Protein AF-A0A3P6NGZ0-F1 (afdb_monomer)

InterPro domains:
  IPR023753 FAD/NAD(P)-binding domain [PF07992] (2-84)
  IPR036188 FAD/NAD(P)-binding domain superfamily [G3DSA:3.50.50.60] (15-95)
  IPR036188 FAD/NAD(P)-binding domain superfamily [SSF51905] (2-77)
  IPR046952 Glutathione reductase/thioredoxin reductase-like [PTHR42737] (2-85)

Nearest PDB structures (foldseek):
  4b1b-assembly1_B  TM=9.398E-01  e=1.355E-06  Plasmodium falciparum
  5dbo-assembly1_C  TM=5.918E-01  e=2.914E-01  Thermochaetoides thermophila
  4zeo-assembly1_H  TM=5.571E-01  e=2.225E-01  Thermochaetoides thermophi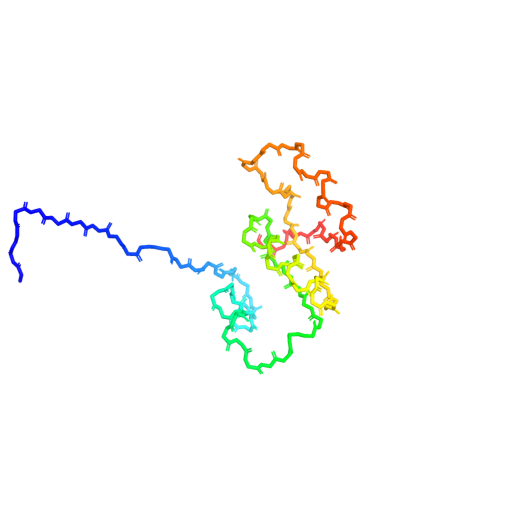la
  8tqz-assembly1_E  TM=5.721E-01  e=9.816E-01  Homo sapiens
  5g1o-assembly2_C  TM=4.643E-01  e=3.817E-01  Homo sapiens

Structure (mmCIF, N/CA/C/O backbone):
data_AF-A0A3P6NGZ0-F1
#
_entry.id   AF-A0A3P6NGZ0-F1
#
loop_
_atom_site.group_PDB
_atom_site.id
_atom_site.type_symbol
_atom_site.label_atom_id
_atom_site.label_alt_id
_atom_site.label_comp_id
_atom_site.label_asym_id
_atom_site.label_entity_id
_atom_site.label_seq_id
_atom_site.pdbx_PDB_ins_code
_atom_site.Cartn_x
_atom_site.Cartn_y
_atom_site.Cartn_z
_atom_site.occupancy
_atom_site.B_iso_or_equiv
_atom_site.auth_seq_id
_atom_site.auth_comp_id
_atom_site.auth_asym_id
_atom_site.auth_atom_id
_atom_site.pdbx_PDB_model_num
ATOM 1 N N . MET A 1 1 ? 4.736 -17.699 -32.916 1.00 69.00 1 MET A N 1
ATOM 2 C CA . MET A 1 1 ? 5.555 -16.462 -32.913 1.00 69.00 1 MET A CA 1
ATOM 3 C C . MET A 1 1 ? 7.033 -16.825 -33.017 1.00 69.00 1 MET A C 1
ATOM 5 O O . MET A 1 1 ? 7.457 -17.724 -32.305 1.00 69.00 1 MET A O 1
ATOM 9 N N . ARG A 1 2 ? 7.810 -16.157 -33.881 1.00 82.94 2 ARG A N 1
ATOM 10 C CA . ARG A 1 2 ? 9.282 -16.274 -33.959 1.00 82.94 2 ARG A CA 1
ATOM 11 C C . ARG A 1 2 ? 9.883 -14.869 -34.040 1.00 82.94 2 ARG A C 1
ATOM 13 O O . ARG A 1 2 ? 9.422 -14.071 -34.846 1.00 82.94 2 ARG A O 1
ATOM 20 N N . ALA A 1 3 ? 10.889 -14.582 -33.219 1.00 95.38 3 ALA A N 1
ATOM 21 C CA . ALA A 1 3 ? 11.629 -13.320 -33.227 1.00 95.38 3 ALA A CA 1
ATOM 22 C C . ALA A 1 3 ? 13.082 -13.557 -32.785 1.00 95.38 3 ALA A C 1
ATOM 24 O O . ALA A 1 3 ? 13.358 -14.516 -32.066 1.00 95.38 3 ALA A O 1
ATOM 25 N N . LYS A 1 4 ? 14.008 -12.678 -33.197 1.00 94.69 4 LYS A N 1
ATOM 26 C CA . LYS A 1 4 ? 15.421 -12.731 -32.766 1.00 94.69 4 LYS A CA 1
ATOM 27 C C . LYS A 1 4 ? 15.624 -12.290 -31.314 1.00 94.69 4 LYS A C 1
ATOM 29 O O . LYS A 1 4 ? 16.612 -12.677 -30.702 1.00 94.69 4 LYS A O 1
ATOM 34 N N . LYS A 1 5 ? 14.735 -11.446 -30.784 1.00 95.50 5 LYS A N 1
ATOM 35 C CA . LYS A 1 5 ? 14.785 -10.920 -29.416 1.00 95.50 5 LYS A CA 1
ATOM 36 C C . LYS A 1 5 ? 13.367 -10.792 -28.875 1.00 95.50 5 LYS A C 1
ATOM 38 O O . LYS A 1 5 ? 12.466 -10.397 -29.612 1.00 95.50 5 LYS A O 1
ATOM 43 N N . PHE A 1 6 ? 13.206 -11.093 -27.594 1.00 94.94 6 PHE A N 1
ATOM 44 C CA . PHE A 1 6 ? 11.974 -10.885 -26.843 1.00 94.94 6 PHE A CA 1
ATOM 45 C C . PHE A 1 6 ? 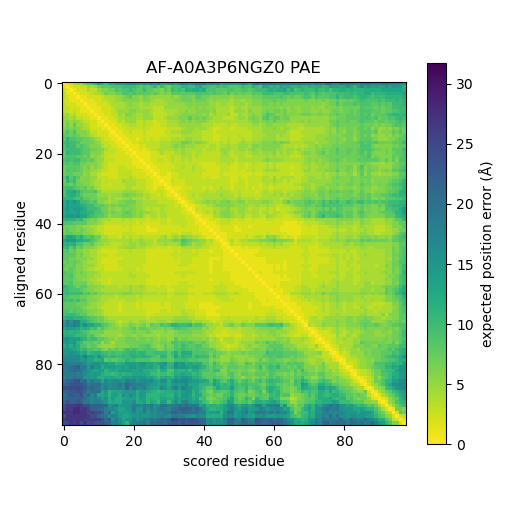12.276 -10.005 -25.630 1.00 94.94 6 PHE A C 1
ATOM 47 O O . PHE A 1 6 ? 13.355 -10.109 -25.048 1.00 94.94 6 PHE A O 1
ATOM 54 N N . VAL A 1 7 ? 11.325 -9.147 -25.264 1.00 96.12 7 VAL A N 1
ATOM 55 C CA . VAL A 1 7 ? 11.375 -8.312 -24.057 1.00 96.12 7 VAL A CA 1
ATOM 56 C C . VAL A 1 7 ? 10.200 -8.703 -23.173 1.00 96.12 7 VAL A C 1
ATOM 58 O O . VAL A 1 7 ? 9.073 -8.802 -23.654 1.00 96.12 7 VAL A O 1
ATOM 61 N N . ILE A 1 8 ? 10.466 -8.919 -21.885 1.00 93.69 8 ILE A N 1
ATOM 62 C CA . ILE A 1 8 ? 9.439 -9.217 -20.886 1.00 93.69 8 ILE A CA 1
ATOM 63 C C . ILE A 1 8 ? 9.237 -7.957 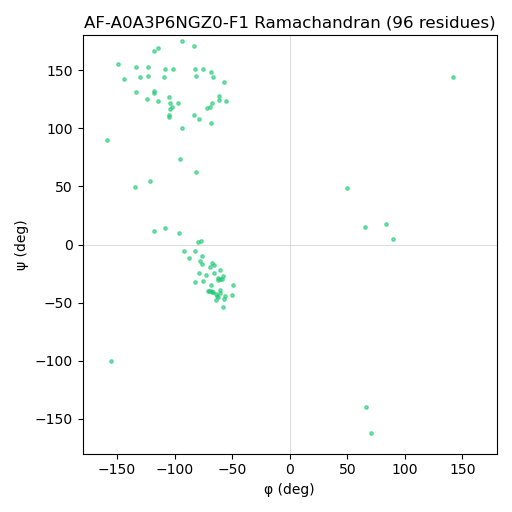-20.046 1.00 93.69 8 ILE A C 1
ATOM 65 O O . ILE A 1 8 ? 10.128 -7.550 -19.307 1.00 93.69 8 ILE A O 1
ATOM 69 N N . ALA A 1 9 ? 8.068 -7.336 -20.188 1.00 96.00 9 ALA A N 1
ATOM 70 C CA . ALA A 1 9 ? 7.700 -6.085 -19.524 1.00 96.00 9 ALA A CA 1
ATOM 71 C C . ALA A 1 9 ? 6.285 -6.177 -18.921 1.00 96.00 9 ALA A C 1
ATOM 73 O O . ALA A 1 9 ? 5.432 -5.329 -19.154 1.00 96.00 9 ALA A O 1
ATOM 74 N N . THR A 1 10 ? 6.010 -7.249 -18.174 1.00 95.69 10 THR A N 1
ATOM 75 C CA . THR A 1 10 ? 4.669 -7.565 -17.640 1.00 95.69 10 THR A CA 1
ATOM 76 C C . THR A 1 10 ? 4.253 -6.717 -16.434 1.00 95.69 10 THR A C 1
ATOM 78 O O . THR A 1 10 ? 3.095 -6.768 -16.023 1.00 95.69 10 THR A O 1
ATOM 81 N N . GLY A 1 11 ? 5.177 -5.943 -15.860 1.00 94.19 11 GLY A N 1
ATOM 82 C CA . GLY A 1 11 ? 4.932 -5.139 -14.663 1.00 94.19 11 GLY A CA 1
ATOM 83 C C . GLY A 1 11 ? 4.763 -5.977 -13.391 1.00 94.19 11 GLY A C 1
ATOM 84 O O . GLY A 1 11 ? 5.166 -7.140 -13.336 1.00 94.19 11 GLY A O 1
ATOM 85 N N . LEU A 1 12 ? 4.181 -5.357 -12.360 1.00 92.00 12 LEU A N 1
ATOM 86 C CA . LEU A 1 12 ? 3.937 -5.956 -11.044 1.00 92.00 12 LEU A CA 1
ATOM 87 C C . LEU A 1 12 ? 2.435 -6.022 -10.729 1.00 92.00 12 LEU A C 1
ATOM 89 O O . LEU A 1 12 ? 1.607 -5.399 -11.402 1.00 92.00 12 LEU A O 1
ATOM 93 N N . ARG A 1 13 ? 2.088 -6.794 -9.696 1.00 90.69 13 ARG A N 1
ATOM 94 C CA . ARG A 1 13 ? 0.729 -6.896 -9.152 1.00 90.69 13 ARG A CA 1
ATOM 95 C C . ARG A 1 13 ? 0.733 -6.793 -7.625 1.00 90.69 13 ARG A C 1
ATOM 97 O O . ARG A 1 13 ? 1.740 -7.166 -7.011 1.00 90.69 13 ARG A O 1
ATOM 104 N N . PRO A 1 14 ? -0.366 -6.312 -7.016 1.00 90.44 14 PRO A N 1
ATOM 105 C CA . PRO A 1 14 ? -0.505 -6.257 -5.568 1.00 90.44 14 PRO A CA 1
ATOM 106 C C . PRO A 1 14 ? -0.328 -7.634 -4.930 1.00 90.44 14 PRO A C 1
ATOM 108 O O . PRO A 1 14 ? -0.813 -8.645 -5.440 1.00 90.44 14 PRO A O 1
ATOM 111 N N . LYS A 1 15 ? 0.358 -7.668 -3.787 1.00 89.75 15 LYS A N 1
ATOM 112 C CA . LYS A 1 15 ? 0.523 -8.879 -2.986 1.00 89.75 15 LYS A CA 1
ATOM 113 C C . LYS A 1 15 ? -0.389 -8.806 -1.770 1.00 89.75 15 LYS A C 1
ATOM 115 O O . LYS A 1 15 ? -0.180 -7.967 -0.897 1.00 89.75 15 LYS A O 1
ATOM 120 N N . TYR A 1 16 ? -1.346 -9.722 -1.697 1.00 90.00 16 TYR A N 1
ATOM 121 C CA . TYR A 1 16 ? -2.214 -9.872 -0.534 1.00 90.00 16 TYR A CA 1
ATOM 122 C C . TYR A 1 16 ? -1.512 -10.679 0.576 1.00 90.00 16 TYR A C 1
ATOM 124 O O . TYR A 1 16 ? -0.725 -11.585 0.274 1.00 90.00 16 TYR A O 1
ATOM 132 N N . PRO A 1 17 ? -1.746 -10.354 1.860 1.00 88.31 17 PRO A N 1
ATOM 133 C CA . PRO A 1 17 ? -1.239 -11.141 2.980 1.00 88.31 17 PRO A CA 1
ATOM 134 C C . PRO A 1 17 ? -1.926 -12.512 3.051 1.00 88.31 17 PRO A C 1
ATOM 136 O O . PRO A 1 17 ? -3.104 -12.644 2.731 1.00 88.31 17 PRO A O 1
ATOM 139 N N . ALA A 1 18 ? -1.205 -13.532 3.519 1.00 90.38 18 ALA A N 1
ATOM 140 C CA . ALA A 1 18 ? -1.737 -14.884 3.704 1.00 90.38 18 ALA A CA 1
ATOM 141 C C . ALA A 1 18 ? -2.512 -15.009 5.030 1.00 90.38 18 ALA A C 1
ATOM 143 O O . ALA A 1 18 ? -2.125 -15.756 5.923 1.00 90.38 18 ALA A O 1
ATOM 144 N N . ILE A 1 19 ? -3.593 -14.242 5.166 1.00 88.56 19 ILE A N 1
ATOM 145 C CA . ILE A 1 19 ? -4.494 -14.272 6.324 1.00 88.56 19 ILE A CA 1
ATOM 146 C C . ILE A 1 19 ? -5.919 -14.575 5.881 1.00 88.56 19 ILE A C 1
ATOM 148 O O . ILE A 1 19 ? -6.322 -14.238 4.768 1.00 88.56 19 ILE A O 1
ATOM 152 N N . LYS A 1 20 ? -6.705 -15.170 6.779 1.00 92.75 20 LYS A N 1
ATOM 153 C CA . LYS A 1 20 ? -8.145 -15.324 6.565 1.00 92.75 20 LYS A CA 1
ATOM 154 C C . LYS A 1 20 ? -8.790 -13.940 6.446 1.00 92.75 20 LYS A C 1
ATOM 156 O O . LYS A 1 20 ? -8.604 -13.108 7.332 1.00 92.75 20 LYS A O 1
ATOM 161 N N . GLY A 1 21 ? -9.560 -13.713 5.385 1.00 89.62 21 GLY A N 1
ATOM 162 C CA . GLY A 1 21 ? -10.234 -12.443 5.138 1.00 89.62 21 GLY A CA 1
ATOM 163 C C . GLY A 1 21 ? -9.418 -11.429 4.333 1.00 89.62 21 GLY A C 1
ATOM 164 O O . GLY A 1 21 ? -9.893 -10.313 4.129 1.00 89.62 21 GLY A O 1
ATOM 165 N N . ALA A 1 22 ? -8.225 -11.792 3.845 1.00 89.56 22 ALA A N 1
ATOM 166 C CA . ALA A 1 22 ? -7.474 -10.962 2.900 1.00 89.56 22 ALA A CA 1
ATOM 167 C C . ALA A 1 22 ? -8.273 -10.667 1.616 1.00 89.56 22 ALA A C 1
ATOM 169 O O . ALA A 1 22 ? -8.090 -9.615 1.012 1.00 89.56 22 ALA A O 1
ATOM 170 N N . GLU A 1 23 ? -9.193 -11.559 1.244 1.00 90.19 23 GLU A N 1
ATOM 171 C CA . GLU A 1 23 ? -10.110 -11.430 0.111 1.00 90.19 23 GLU A CA 1
ATOM 172 C C . GLU A 1 23 ? -11.141 -10.296 0.250 1.00 90.19 23 GLU A C 1
ATOM 174 O O . GLU A 1 23 ? -11.720 -9.877 -0.749 1.00 90.19 23 GLU A O 1
ATOM 179 N N . TYR A 1 24 ? -11.372 -9.785 1.464 1.00 90.19 24 TYR A N 1
ATOM 180 C CA . TYR A 1 24 ? -12.244 -8.626 1.695 1.00 90.19 24 TYR A CA 1
ATOM 181 C C . TYR A 1 24 ? -11.497 -7.293 1.582 1.00 90.19 24 TYR A C 1
ATOM 183 O O . TYR A 1 24 ? -12.122 -6.232 1.576 1.00 90.19 24 TYR A O 1
ATOM 191 N N . GLY A 1 25 ? -10.164 -7.340 1.536 1.00 89.56 25 GLY A N 1
ATOM 192 C CA . GLY A 1 25 ? -9.331 -6.172 1.314 1.00 89.56 25 GLY A CA 1
ATOM 193 C C . GLY A 1 25 ? -9.360 -5.743 -0.149 1.00 89.56 25 GLY A C 1
ATOM 194 O O . GLY A 1 25 ? -9.505 -6.560 -1.053 1.00 89.56 25 GLY A O 1
ATOM 195 N N . ILE A 1 26 ? -9.174 -4.447 -0.369 1.00 91.38 26 ILE A N 1
ATOM 196 C CA . ILE A 1 26 ? -8.959 -3.871 -1.697 1.00 91.38 26 ILE A CA 1
ATOM 197 C C . ILE A 1 26 ? -7.502 -3.427 -1.822 1.00 91.38 26 ILE A C 1
ATOM 199 O O . ILE A 1 26 ? -6.864 -3.084 -0.823 1.00 91.38 26 ILE A O 1
ATOM 203 N N . SER A 1 27 ? -6.966 -3.434 -3.039 1.00 92.38 27 SER A N 1
ATOM 204 C CA . SER A 1 27 ? -5.615 -2.944 -3.312 1.00 92.38 27 SER A CA 1
ATOM 205 C C . SER A 1 27 ? -5.606 -1.476 -3.751 1.00 92.38 27 SER A C 1
ATOM 207 O O . SER A 1 27 ? -6.649 -0.854 -3.958 1.00 92.38 27 SER A O 1
ATOM 209 N N . SER A 1 28 ? -4.408 -0.913 -3.932 1.00 89.75 28 SER A N 1
ATOM 210 C CA . SER A 1 28 ? -4.234 0.411 -4.544 1.00 89.75 28 SER A CA 1
ATOM 211 C C . SER A 1 28 ? -4.811 0.491 -5.958 1.00 89.75 28 SER A C 1
ATOM 213 O O . SER A 1 28 ? -5.257 1.561 -6.365 1.00 89.75 28 SER A O 1
ATOM 215 N N . ASP A 1 29 ? -4.823 -0.628 -6.689 1.00 90.12 29 ASP A N 1
ATOM 216 C CA . ASP A 1 29 ? -5.362 -0.693 -8.052 1.00 90.12 29 ASP A CA 1
ATOM 217 C C . ASP A 1 29 ? -6.889 -0.517 -8.029 1.00 90.12 29 ASP A C 1
ATOM 219 O O . ASP A 1 29 ? -7.474 0.124 -8.902 1.00 90.12 29 ASP A O 1
ATOM 223 N N . ASP A 1 30 ? -7.533 -1.032 -6.982 1.00 90.44 30 ASP A N 1
ATOM 224 C CA . ASP A 1 30 ? -8.983 -0.999 -6.821 1.00 90.44 30 ASP A CA 1
ATOM 225 C C . ASP A 1 30 ? -9.468 0.335 -6.246 1.00 90.44 30 ASP A C 1
ATOM 227 O O . ASP A 1 30 ? -10.551 0.795 -6.608 1.00 90.44 30 ASP A O 1
ATOM 231 N N . LEU A 1 31 ? -8.664 0.979 -5.387 1.00 89.56 31 LEU A N 1
ATOM 232 C CA . LEU A 1 31 ? -9.033 2.176 -4.623 1.00 89.56 31 LEU A CA 1
ATOM 233 C C . LEU A 1 31 ? -9.652 3.282 -5.491 1.00 89.56 31 LEU A C 1
ATOM 235 O O . LEU A 1 31 ? -10.666 3.867 -5.116 1.00 89.56 31 LEU A O 1
ATOM 239 N N . PHE A 1 32 ? -9.068 3.545 -6.661 1.00 84.19 32 PHE A N 1
ATOM 240 C CA . PHE A 1 32 ? -9.525 4.600 -7.571 1.00 84.19 32 PHE A CA 1
ATOM 241 C C . PHE A 1 32 ? -10.754 4.212 -8.397 1.00 84.19 32 PHE A C 1
ATOM 243 O O . PHE A 1 32 ? -11.504 5.079 -8.840 1.00 84.19 32 PHE A O 1
ATOM 250 N N . SER A 1 33 ? -10.972 2.915 -8.611 1.00 88.69 33 SER A N 1
ATOM 251 C CA . SER A 1 33 ? -12.129 2.394 -9.350 1.00 88.69 33 SER A CA 1
ATOM 252 C C . SER A 1 33 ? -13.322 2.073 -8.441 1.00 88.69 33 SER A C 1
ATOM 254 O O . SER A 1 33 ? -14.412 1.729 -8.913 1.00 88.69 33 SER A O 1
ATOM 256 N N . TRP A 1 34 ? -13.131 2.191 -7.125 1.00 88.69 34 TRP A N 1
ATOM 257 C CA . TRP A 1 34 ? -14.114 1.816 -6.127 1.00 88.69 34 TRP A CA 1
ATOM 258 C C . TRP A 1 34 ? -15.316 2.765 -6.139 1.00 88.69 34 TRP A C 1
ATOM 260 O O . TRP A 1 34 ? -15.214 3.960 -5.876 1.00 88.69 34 TRP A O 1
ATOM 270 N N . LYS A 1 35 ? -16.500 2.218 -6.428 1.00 88.38 35 LYS A N 1
ATOM 271 C CA . LYS A 1 35 ? -17.731 3.012 -6.599 1.00 88.38 35 LYS A CA 1
ATOM 272 C C . LYS A 1 35 ? -18.348 3.500 -5.288 1.00 88.38 35 LYS A C 1
ATOM 274 O O . LYS A 1 35 ? -19.233 4.351 -5.308 1.00 88.38 35 LYS A O 1
ATOM 279 N N . LYS A 1 36 ? -17.963 2.910 -4.156 1.00 87.81 36 LYS A N 1
ATOM 280 C CA . LYS A 1 36 ? -18.545 3.219 -2.845 1.00 87.81 36 LYS A CA 1
ATOM 281 C C . LYS A 1 36 ? -17.613 4.130 -2.061 1.00 87.81 36 LYS A C 1
ATOM 283 O O . LYS A 1 36 ? -16.399 4.069 -2.199 1.00 87.81 36 LYS A O 1
ATOM 288 N N . LYS A 1 37 ? -18.185 4.949 -1.183 1.00 87.50 37 LYS A N 1
ATOM 289 C CA . LYS A 1 37 ? -17.408 5.768 -0.253 1.00 87.50 37 LYS A CA 1
ATOM 290 C C . LYS A 1 37 ? -16.577 4.841 0.667 1.00 87.50 37 LYS A C 1
ATOM 292 O O . LYS A 1 37 ? -17.188 3.992 1.316 1.00 87.50 37 LYS A O 1
ATOM 297 N N . PRO A 1 38 ? -15.238 4.986 0.747 1.00 85.12 38 PRO A N 1
ATOM 298 C CA . PRO A 1 38 ? -14.378 4.071 1.508 1.00 85.12 38 PRO A CA 1
ATOM 299 C C . PRO A 1 38 ? -14.622 4.119 3.026 1.00 85.12 38 PRO A C 1
ATOM 301 O O . PRO A 1 38 ? -14.426 3.124 3.714 1.00 85.12 38 PRO 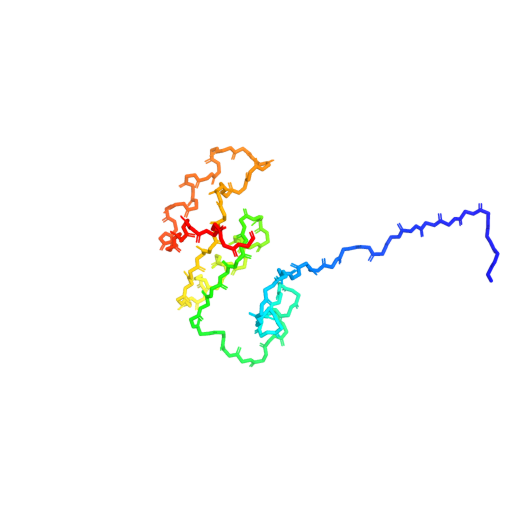A O 1
ATOM 304 N N . GLY A 1 39 ? -15.142 5.233 3.554 1.00 88.94 39 GLY A N 1
ATOM 305 C CA . GLY A 1 39 ? -15.511 5.336 4.968 1.00 88.94 39 GLY A CA 1
ATOM 306 C C . GLY A 1 39 ? -14.287 5.264 5.886 1.00 88.94 39 GLY A C 1
ATOM 307 O O . GLY A 1 39 ? -13.256 5.862 5.578 1.00 88.94 39 GLY A O 1
ATOM 308 N N . LYS A 1 40 ? -14.405 4.559 7.018 1.00 91.31 40 LYS A N 1
ATOM 309 C CA . LYS A 1 40 ? -13.267 4.305 7.913 1.00 91.31 40 LYS A CA 1
ATOM 310 C C . LYS A 1 40 ? -12.324 3.303 7.260 1.00 91.31 40 LYS A C 1
ATOM 312 O O . LYS A 1 40 ? -12.721 2.167 7.017 1.00 91.31 40 LYS A O 1
ATOM 317 N N . THR A 1 41 ? -11.094 3.722 6.984 1.00 90.94 41 THR A N 1
ATOM 318 C CA . THR A 1 41 ? -10.159 2.942 6.167 1.00 90.94 41 THR A CA 1
ATOM 319 C C . THR A 1 41 ? -8.922 2.550 6.961 1.00 90.94 41 THR A C 1
ATOM 321 O O . THR A 1 41 ? -8.270 3.393 7.573 1.00 90.94 41 THR A O 1
ATOM 324 N N . LEU A 1 42 ? -8.566 1.266 6.914 1.00 91.69 42 LEU A N 1
ATOM 325 C CA . LEU A 1 42 ? -7.285 0.764 7.397 1.00 91.69 42 LEU A CA 1
ATOM 326 C C . LEU A 1 42 ? -6.370 0.517 6.200 1.00 91.69 42 LEU A C 1
ATOM 328 O O . LEU A 1 42 ? -6.666 -0.329 5.359 1.00 91.69 42 LEU A O 1
ATOM 332 N N . VAL A 1 43 ? -5.247 1.224 6.138 1.00 91.31 43 VAL A N 1
ATOM 333 C CA . VAL A 1 43 ? -4.208 0.972 5.140 1.00 91.31 43 VAL A CA 1
ATOM 334 C C . VAL A 1 43 ? -3.134 0.091 5.763 1.00 91.31 43 VAL A C 1
ATOM 336 O O . VAL A 1 43 ? -2.532 0.445 6.776 1.00 91.31 43 VAL A O 1
ATOM 339 N N . VAL A 1 44 ? -2.895 -1.069 5.156 1.00 90.75 44 VAL A N 1
ATOM 340 C CA . VAL A 1 44 ? -1.890 -2.035 5.608 1.00 90.75 44 VAL A CA 1
ATOM 341 C C . VAL A 1 44 ? -0.686 -1.961 4.679 1.00 90.75 44 VAL A C 1
ATOM 343 O O . VAL A 1 44 ? -0.755 -2.371 3.522 1.00 90.75 44 VAL A O 1
ATOM 346 N N . GLY A 1 45 ? 0.430 -1.442 5.183 1.00 87.62 45 GLY A N 1
ATOM 347 C CA . GLY A 1 45 ? 1.648 -1.280 4.394 1.00 87.62 45 GLY A CA 1
ATOM 348 C C . GLY A 1 45 ? 2.387 0.009 4.719 1.00 87.62 45 GLY A C 1
ATOM 349 O O . GLY A 1 45 ? 1.789 1.040 4.997 1.00 87.62 45 GLY A O 1
ATOM 350 N N . SER A 1 46 ? 3.716 -0.062 4.681 1.00 84.69 46 SER A N 1
ATOM 351 C CA . SER A 1 46 ? 4.601 1.035 5.090 1.00 84.69 46 SER A CA 1
ATOM 352 C C . SER A 1 46 ? 5.480 1.563 3.946 1.00 84.69 46 SER A C 1
ATOM 354 O O . SER A 1 46 ? 6.443 2.298 4.174 1.00 84.69 46 SER A O 1
ATOM 356 N N . SER A 1 47 ? 5.169 1.151 2.715 1.00 87.44 47 SER A N 1
ATOM 357 C CA . SER A 1 47 ? 5.792 1.637 1.485 1.00 87.44 47 SER A CA 1
ATOM 358 C C . SER A 1 47 ? 5.150 2.944 1.018 1.00 87.44 47 SER A C 1
ATOM 360 O O . SER A 1 47 ? 4.111 3.362 1.532 1.00 87.44 47 SER A O 1
ATOM 362 N N . TYR A 1 48 ? 5.763 3.573 0.014 1.00 88.94 48 TYR A N 1
ATOM 363 C CA . TYR A 1 48 ? 5.286 4.833 -0.553 1.00 88.94 48 TYR A CA 1
ATOM 364 C C . TYR A 1 48 ? 3.829 4.744 -1.045 1.00 88.94 48 TYR A C 1
ATOM 366 O O . TYR A 1 48 ? 3.037 5.594 -0.668 1.00 88.94 48 TYR A O 1
ATOM 374 N N . ILE A 1 49 ? 3.435 3.668 -1.746 1.00 91.06 49 ILE A N 1
ATOM 375 C CA . ILE A 1 49 ? 2.050 3.481 -2.233 1.00 91.06 49 ILE A CA 1
ATOM 376 C C . ILE A 1 49 ? 1.043 3.523 -1.077 1.00 91.06 49 ILE A C 1
ATOM 378 O O . ILE A 1 49 ? 0.019 4.197 -1.164 1.00 91.06 49 ILE A O 1
ATOM 382 N N . GLY A 1 50 ? 1.332 2.807 0.016 1.00 90.19 50 GLY A N 1
ATOM 383 C CA . GLY A 1 50 ? 0.451 2.776 1.184 1.00 90.19 50 GLY A CA 1
ATOM 384 C C . GLY A 1 50 ? 0.312 4.158 1.818 1.00 90.19 50 GLY A C 1
ATOM 385 O O . GLY A 1 50 ? -0.797 4.607 2.089 1.00 90.19 50 GLY A O 1
ATOM 386 N N . LEU A 1 51 ? 1.428 4.865 1.990 1.00 8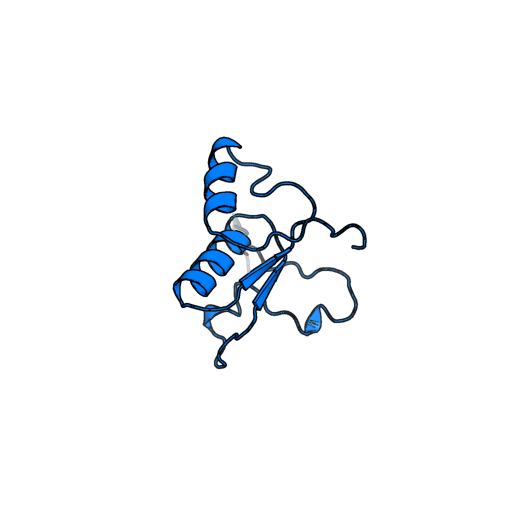9.00 51 LEU A N 1
ATOM 387 C CA . LEU A 1 51 ? 1.444 6.204 2.578 1.00 89.00 51 LEU A CA 1
ATOM 388 C C . LEU A 1 51 ? 0.740 7.245 1.700 1.00 89.00 51 LEU A C 1
ATOM 390 O O . LEU A 1 51 ? -0.022 8.053 2.222 1.00 89.00 51 LEU A O 1
ATOM 394 N N . GLU A 1 52 ? 0.935 7.198 0.384 1.00 90.06 52 GLU A N 1
ATOM 395 C CA . GLU A 1 52 ? 0.261 8.079 -0.574 1.00 90.06 52 GLU A CA 1
ATOM 396 C C . GLU A 1 52 ? -1.252 7.854 -0.577 1.00 90.06 52 GLU A C 1
ATOM 398 O O . GLU A 1 52 ? -2.011 8.813 -0.460 1.00 90.06 52 GLU A O 1
ATOM 403 N N . CYS A 1 53 ? -1.706 6.596 -0.634 1.00 91.62 53 CYS A N 1
ATOM 404 C CA . CYS A 1 53 ? -3.134 6.276 -0.573 1.00 91.62 53 CYS A CA 1
ATOM 405 C C . CYS A 1 53 ? -3.754 6.748 0.745 1.00 91.62 53 CYS A C 1
ATOM 407 O O . CYS A 1 53 ? -4.858 7.291 0.772 1.00 91.62 53 CYS A O 1
ATOM 409 N N . ALA A 1 54 ? -3.037 6.556 1.850 1.00 90.25 54 ALA A N 1
ATOM 410 C CA . ALA A 1 54 ? -3.528 6.926 3.162 1.00 90.25 54 ALA A CA 1
ATOM 411 C C . ALA A 1 54 ? -3.573 8.454 3.352 1.00 90.25 54 ALA A C 1
ATOM 413 O O . ALA A 1 54 ? -4.554 8.981 3.880 1.00 90.25 54 ALA A O 1
ATOM 414 N N . GLY A 1 55 ? -2.561 9.170 2.855 1.00 89.00 55 GLY A N 1
ATOM 415 C CA . GLY A 1 55 ? -2.534 10.631 2.808 1.00 89.00 55 GLY A CA 1
ATOM 416 C C . GLY A 1 55 ? -3.631 11.205 1.912 1.00 89.00 55 GLY A C 1
ATOM 417 O O . GLY A 1 55 ? -4.323 12.134 2.321 1.00 89.00 55 GLY A O 1
ATOM 418 N N . LEU A 1 56 ? -3.857 10.610 0.737 1.00 90.88 56 LEU A N 1
ATOM 419 C CA . LEU A 1 56 ? -4.942 10.978 -0.173 1.00 90.88 56 LEU A CA 1
ATOM 420 C C . LEU A 1 56 ? -6.305 10.857 0.515 1.00 90.88 56 LEU A C 1
ATOM 422 O O . LEU A 1 56 ? -7.070 11.817 0.552 1.00 90.88 56 LEU A O 1
ATOM 426 N N . LEU A 1 57 ? -6.601 9.693 1.096 1.00 90.94 57 LEU A N 1
ATOM 427 C CA . LEU A 1 57 ? -7.868 9.456 1.785 1.00 90.94 57 LEU A CA 1
ATOM 428 C C . LEU A 1 57 ? -8.060 10.416 2.964 1.00 90.94 57 LEU A C 1
ATOM 430 O O . LEU A 1 57 ? -9.149 10.952 3.160 1.00 90.94 57 LEU A O 1
ATOM 434 N N . ARG A 1 58 ? -6.997 10.705 3.715 1.00 88.81 58 ARG A N 1
ATOM 435 C CA . ARG A 1 58 ? -7.065 11.670 4.812 1.00 88.81 58 ARG A CA 1
ATOM 436 C C . ARG A 1 58 ? -7.281 13.103 4.323 1.00 88.81 58 ARG A C 1
ATOM 438 O O . ARG A 1 58 ? -8.083 13.822 4.911 1.00 88.81 58 ARG A O 1
ATOM 445 N N . GLY A 1 59 ? -6.634 13.501 3.227 1.00 88.94 59 GLY A N 1
ATOM 446 C CA . GLY A 1 59 ? -6.855 14.792 2.567 1.00 88.94 59 GLY A CA 1
ATOM 447 C C . GLY A 1 59 ? -8.281 14.957 2.032 1.00 88.94 59 GLY A C 1
ATOM 448 O O . GLY A 1 59 ? -8.814 16.061 2.023 1.00 88.94 59 GLY A O 1
ATOM 449 N N . LEU A 1 60 ? -8.936 13.850 1.674 1.00 90.50 60 LEU A N 1
ATOM 450 C CA . LEU A 1 60 ? -10.357 13.803 1.316 1.00 90.50 60 LEU A CA 1
ATOM 451 C C . LEU A 1 60 ? -11.303 13.800 2.538 1.00 90.50 60 LEU A C 1
ATOM 453 O O . LEU A 1 60 ? -12.521 13.723 2.368 1.00 90.50 60 LEU A O 1
ATOM 457 N N . GLY A 1 61 ? -10.773 13.882 3.763 1.00 89.69 61 GLY A N 1
ATOM 458 C CA . GLY A 1 61 ? -11.553 13.958 5.001 1.00 89.69 61 GLY A CA 1
ATOM 459 C C . GLY A 1 61 ? -12.017 12.608 5.553 1.00 89.69 61 GLY A C 1
ATOM 460 O O . GLY A 1 61 ? -12.946 12.567 6.362 1.00 89.69 61 GLY A O 1
ATOM 461 N N . PHE A 1 62 ? -11.417 11.496 5.120 1.00 90.38 62 PHE A N 1
ATOM 462 C CA . PHE A 1 62 ? -11.714 10.177 5.678 1.00 90.38 62 PHE A CA 1
ATOM 463 C C . PHE A 1 62 ? -10.950 9.904 6.975 1.00 90.38 62 PHE A C 1
ATOM 465 O O . PHE A 1 62 ? -9.835 10.382 7.184 1.00 90.38 62 PHE A O 1
ATOM 472 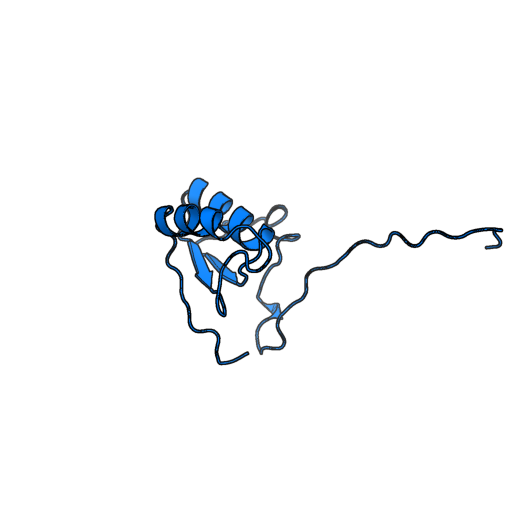N N . ASP A 1 63 ? -11.554 9.074 7.824 1.00 90.38 63 ASP A N 1
ATOM 473 C CA . ASP A 1 63 ? -10.903 8.506 9.002 1.00 90.38 63 ASP A CA 1
ATOM 474 C C . ASP A 1 63 ? -10.005 7.346 8.554 1.00 90.38 63 ASP A C 1
ATOM 476 O O . ASP A 1 63 ? -10.492 6.311 8.085 1.00 90.38 63 ASP A O 1
ATOM 480 N N . VAL A 1 64 ? -8.691 7.566 8.609 1.00 90.25 64 VAL A N 1
ATOM 481 C CA . VAL A 1 64 ? -7.681 6.657 8.060 1.00 90.25 64 VAL A CA 1
ATOM 482 C C . VAL A 1 64 ? -6.694 6.254 9.143 1.00 90.25 64 VAL A C 1
ATOM 484 O O . VAL A 1 64 ? -6.024 7.099 9.747 1.00 90.25 64 VAL A O 1
ATOM 487 N N . HIS A 1 65 ? -6.552 4.945 9.310 1.00 89.19 65 HIS A N 1
ATOM 488 C CA . HIS A 1 65 ? -5.567 4.319 10.177 1.00 89.19 65 HIS A CA 1
ATOM 489 C C . HIS A 1 65 ? -4.495 3.631 9.337 1.00 89.19 65 HIS A C 1
ATOM 491 O O . HIS A 1 65 ? -4.791 3.051 8.291 1.00 89.19 65 HIS A O 1
ATOM 497 N N . LEU A 1 66 ? -3.248 3.671 9.805 1.00 87.62 66 LEU A N 1
ATOM 498 C CA . LEU A 1 66 ? -2.125 3.032 9.128 1.00 87.62 66 LEU A CA 1
ATOM 499 C C . LEU A 1 66 ? -1.577 1.899 9.993 1.00 87.62 66 LEU A C 1
ATOM 501 O O . LEU A 1 66 ? -1.168 2.117 11.133 1.00 87.62 66 LEU A O 1
ATOM 505 N N . MET A 1 67 ? -1.541 0.692 9.435 1.00 87.00 67 MET A N 1
ATOM 506 C CA . MET A 1 67 ? -0.943 -0.477 10.070 1.00 87.00 67 MET A CA 1
ATOM 507 C C . MET A 1 67 ? 0.411 -0.773 9.437 1.00 87.00 67 MET A C 1
ATOM 509 O O . MET A 1 67 ? 0.518 -1.014 8.229 1.00 87.00 67 MET A O 1
ATOM 513 N N . ILE A 1 68 ? 1.452 -0.778 10.267 1.00 83.38 68 ILE A N 1
ATOM 514 C CA . ILE A 1 68 ? 2.820 -1.054 9.835 1.00 83.38 68 ILE A CA 1
ATOM 515 C C . ILE A 1 68 ? 3.456 -2.119 10.726 1.00 83.38 68 ILE A C 1
ATOM 517 O O . ILE A 1 68 ? 3.240 -2.159 11.934 1.00 83.38 68 ILE A O 1
ATOM 521 N N . ARG A 1 69 ? 4.287 -2.981 10.132 1.00 80.69 69 ARG A N 1
ATOM 522 C CA . ARG A 1 69 ? 5.012 -4.021 10.883 1.00 80.69 69 ARG A CA 1
ATOM 523 C C . ARG A 1 69 ? 6.195 -3.466 11.678 1.00 80.69 69 ARG A C 1
ATOM 525 O O . ARG A 1 69 ? 6.591 -4.040 12.677 1.00 80.69 69 ARG A O 1
ATOM 532 N N . SER A 1 70 ? 6.835 -2.409 11.184 1.00 78.94 70 SER A N 1
ATOM 533 C CA . SER A 1 70 ? 8.063 -1.890 11.796 1.00 78.94 70 SER A CA 1
ATOM 534 C C . SER A 1 70 ? 8.258 -0.414 11.467 1.00 78.94 70 SER A C 1
ATOM 536 O O . SER A 1 70 ? 7.633 0.453 12.054 1.00 78.94 70 SER A O 1
ATOM 538 N N . ILE A 1 71 ? 9.114 -0.137 10.492 1.00 81.00 71 ILE A N 1
ATOM 539 C CA . ILE A 1 71 ? 9.586 1.176 10.110 1.00 81.00 71 ILE A CA 1
ATOM 540 C C . ILE A 1 71 ? 8.890 1.586 8.797 1.00 81.00 71 ILE A C 1
ATOM 542 O O . ILE A 1 71 ? 8.961 0.827 7.818 1.00 81.00 71 ILE A O 1
ATOM 546 N N . PRO A 1 72 ? 8.243 2.767 8.735 1.00 82.19 72 PRO A N 1
ATOM 547 C CA . PRO A 1 72 ? 7.785 3.327 7.470 1.00 82.19 72 PRO A CA 1
ATOM 548 C C . PRO A 1 72 ? 8.970 3.709 6.591 1.00 82.19 72 PRO A C 1
ATOM 550 O O . PRO A 1 72 ? 10.015 4.124 7.091 1.00 82.19 72 PRO A O 1
ATOM 553 N N . LEU A 1 73 ? 8.805 3.519 5.280 1.00 84.12 73 LEU A N 1
ATOM 554 C CA . LEU A 1 73 ? 9.806 3.840 4.265 1.00 84.12 73 LEU A CA 1
ATOM 555 C C . LEU A 1 73 ? 11.203 3.270 4.582 1.00 84.12 73 LEU A C 1
ATOM 557 O O . LEU A 1 73 ? 12.208 3.970 4.502 1.00 84.12 73 LEU A O 1
ATOM 561 N N . ARG A 1 74 ? 11.282 1.980 4.942 1.00 82.19 74 ARG A N 1
ATOM 562 C CA . ARG A 1 74 ? 12.538 1.312 5.350 1.00 82.19 74 ARG A CA 1
ATOM 563 C C . ARG A 1 74 ? 13.712 1.536 4.390 1.00 82.19 74 ARG A C 1
ATOM 565 O O . ARG A 1 74 ? 14.844 1.636 4.844 1.00 82.19 74 ARG A O 1
ATOM 572 N N . ASN A 1 75 ? 13.432 1.624 3.094 1.00 84.38 75 ASN A N 1
ATOM 573 C CA . ASN A 1 75 ? 14.451 1.758 2.054 1.00 84.38 75 ASN A CA 1
ATOM 574 C C . ASN A 1 75 ? 14.700 3.220 1.630 1.00 84.38 75 ASN A C 1
ATOM 576 O O . ASN A 1 75 ? 15.362 3.444 0.623 1.00 84.38 75 ASN A O 1
ATOM 580 N N . PHE A 1 76 ? 14.152 4.202 2.352 1.00 83.69 76 PHE A N 1
ATOM 581 C CA . PHE A 1 76 ? 14.326 5.629 2.069 1.00 83.69 76 PHE A CA 1
ATOM 582 C C . PHE A 1 76 ? 15.100 6.335 3.186 1.00 83.69 76 PHE A C 1
ATOM 584 O O . PHE A 1 76 ? 15.304 5.790 4.276 1.00 83.69 76 PHE A O 1
ATOM 591 N N . ASP A 1 77 ? 15.495 7.582 2.913 1.00 84.88 77 ASP A N 1
ATOM 592 C CA . ASP A 1 77 ? 16.084 8.473 3.908 1.00 84.88 77 ASP A CA 1
ATOM 593 C C . ASP A 1 77 ? 15.146 8.613 5.115 1.00 84.88 77 ASP A C 1
ATOM 595 O O . ASP A 1 77 ? 13.979 8.996 5.005 1.00 84.88 77 ASP A O 1
ATOM 599 N N . GLN A 1 78 ? 15.679 8.291 6.291 1.00 78.88 78 GLN A N 1
ATOM 600 C CA . GLN A 1 78 ? 14.932 8.270 7.539 1.00 78.88 78 GLN A CA 1
ATOM 601 C C . GLN A 1 78 ? 14.489 9.668 7.985 1.00 78.88 78 GLN A C 1
ATOM 603 O O . GLN A 1 78 ? 13.559 9.767 8.782 1.00 78.88 78 GLN A O 1
ATOM 608 N N . LYS A 1 79 ? 15.065 10.747 7.434 1.00 77.81 79 LYS A N 1
ATOM 609 C CA . LYS A 1 79 ? 14.566 12.116 7.643 1.00 77.81 79 LYS A CA 1
ATOM 610 C C . LYS A 1 79 ? 13.130 12.293 7.144 1.00 77.81 79 LYS A C 1
ATOM 612 O O . LYS A 1 79 ? 12.377 13.061 7.735 1.00 77.81 79 LYS A O 1
ATOM 617 N N . LEU A 1 80 ? 12.719 11.543 6.117 1.00 74.00 80 LEU A N 1
ATOM 618 C CA . LEU A 1 80 ? 11.355 11.591 5.574 1.00 74.00 80 LEU A CA 1
ATOM 619 C C . LEU A 1 80 ? 10.308 11.015 6.538 1.00 74.00 80 LEU A C 1
ATOM 621 O O . LEU A 1 80 ? 9.126 11.329 6.414 1.00 74.00 80 LEU A O 1
ATOM 625 N N . LYS A 1 81 ? 10.719 10.210 7.526 1.00 69.06 81 LYS A N 1
ATOM 626 C CA . LYS A 1 81 ? 9.795 9.643 8.517 1.00 69.06 81 LYS A CA 1
ATOM 627 C C . LYS A 1 81 ? 9.109 10.691 9.370 1.00 69.06 81 LYS A C 1
ATOM 629 O O . LYS A 1 81 ? 7.907 10.590 9.575 1.00 69.06 81 LYS A O 1
ATOM 634 N N . GLY A 1 82 ? 9.866 11.685 9.842 1.00 66.31 82 GLY A N 1
ATOM 635 C CA . GLY A 1 82 ? 9.343 12.691 10.769 1.00 66.31 82 GLY A CA 1
ATOM 636 C C . GLY A 1 82 ? 8.188 13.494 10.173 1.00 66.31 82 GLY A C 1
ATOM 637 O O . GLY A 1 82 ? 7.363 14.033 10.900 1.00 66.31 82 GLY A O 1
ATOM 638 N N . VAL A 1 83 ? 8.082 13.538 8.843 1.00 69.00 83 VAL A N 1
ATOM 639 C CA . VAL A 1 83 ? 6.957 14.169 8.153 1.00 69.00 83 VAL A CA 1
ATOM 640 C C . VAL A 1 83 ? 5.671 13.350 8.336 1.00 69.00 83 VAL A C 1
ATOM 642 O O . VAL A 1 83 ? 4.619 13.928 8.578 1.00 69.00 83 VAL A O 1
ATOM 645 N N . ILE A 1 84 ? 5.747 12.016 8.283 1.00 69.06 84 ILE A N 1
ATOM 646 C CA . ILE A 1 84 ? 4.585 11.112 8.377 1.00 69.06 84 ILE A CA 1
ATOM 647 C C . ILE A 1 84 ? 3.966 11.154 9.777 1.00 69.06 84 ILE A C 1
ATOM 649 O O . ILE A 1 84 ? 2.742 11.209 9.901 1.00 69.06 84 ILE A O 1
ATOM 653 N N . ASP A 1 85 ? 4.800 11.198 10.816 1.00 66.81 85 ASP A N 1
ATOM 654 C CA . ASP A 1 85 ? 4.345 11.259 12.210 1.00 66.81 85 ASP A CA 1
ATOM 655 C C . ASP A 1 85 ? 3.531 12.542 12.490 1.00 66.81 85 ASP A C 1
ATOM 657 O O . ASP A 1 85 ? 2.578 12.531 13.270 1.00 66.81 85 ASP A O 1
ATOM 661 N N . ASN A 1 86 ? 3.833 13.634 11.777 1.00 62.22 86 ASN A N 1
ATOM 662 C CA . ASN A 1 86 ? 3.144 14.920 11.912 1.00 62.22 86 ASN A CA 1
ATOM 663 C C . ASN A 1 86 ? 1.776 14.988 11.207 1.00 62.22 86 ASN A C 1
ATOM 665 O O . ASN A 1 86 ? 0.993 15.891 11.498 1.00 62.22 86 ASN A O 1
ATOM 669 N N . TYR A 1 87 ? 1.431 14.044 10.322 1.00 63.22 87 TYR A N 1
ATOM 670 C CA . TYR A 1 87 ? 0.131 14.045 9.625 1.00 63.22 87 TYR A CA 1
ATOM 671 C C . TYR A 1 87 ? -1.044 13.561 10.499 1.00 63.22 87 TYR A C 1
ATOM 673 O O . TYR A 1 87 ? -2.181 13.452 10.027 1.00 63.22 87 TYR A O 1
ATOM 681 N N . GLY A 1 88 ? -0.797 13.263 11.781 1.00 58.97 88 GLY A N 1
ATOM 682 C CA . GLY A 1 88 ? -1.817 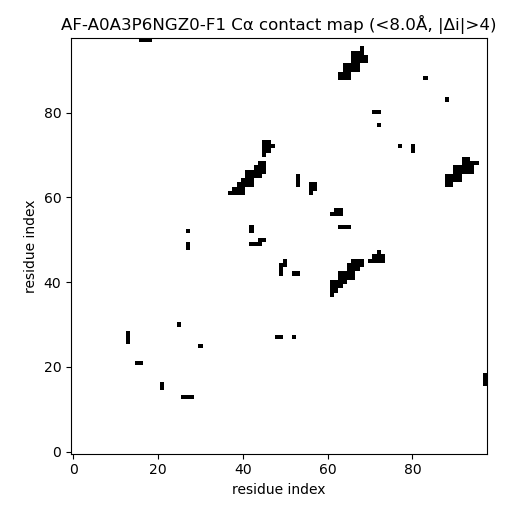12.826 12.739 1.00 58.97 88 GLY A CA 1
ATOM 683 C C . GLY A 1 88 ? -2.432 11.465 12.402 1.00 58.97 88 GLY A C 1
ATOM 684 O O . GLY A 1 88 ? -3.506 11.122 12.907 1.00 58.97 88 GLY A O 1
ATOM 685 N N . MET A 1 89 ? -1.793 10.702 11.513 1.00 65.88 89 MET A N 1
ATOM 686 C CA . MET A 1 89 ? -2.194 9.344 11.179 1.00 65.88 89 MET A CA 1
ATOM 687 C C . MET A 1 89 ? -1.968 8.448 12.388 1.00 65.88 89 MET A C 1
ATOM 689 O O . MET A 1 89 ? -0.853 8.344 12.891 1.00 65.88 89 MET A O 1
ATOM 693 N N . GLN A 1 90 ? -3.031 7.797 12.864 1.00 62.91 90 GLN A N 1
ATOM 694 C CA . GLN A 1 90 ? -2.891 6.814 13.930 1.00 62.91 90 GLN A CA 1
ATOM 695 C C . GLN A 1 90 ? -2.128 5.610 13.377 1.00 62.91 90 GLN A C 1
ATOM 697 O O . GLN A 1 90 ? -2.653 4.822 12.586 1.00 62.91 90 GLN A O 1
ATOM 702 N N . LEU A 1 91 ? -0.863 5.535 13.777 1.00 65.06 91 LEU A N 1
ATOM 703 C CA . LEU A 1 91 ? 0.061 4.457 13.480 1.00 65.06 91 LEU A CA 1
ATOM 704 C C . LEU A 1 91 ? -0.169 3.322 14.476 1.00 65.06 91 LEU A C 1
ATOM 706 O O . LEU A 1 91 ? 0.150 3.439 15.658 1.00 65.06 91 LEU A O 1
ATOM 710 N N . PHE A 1 92 ? -0.686 2.199 13.987 1.00 66.31 92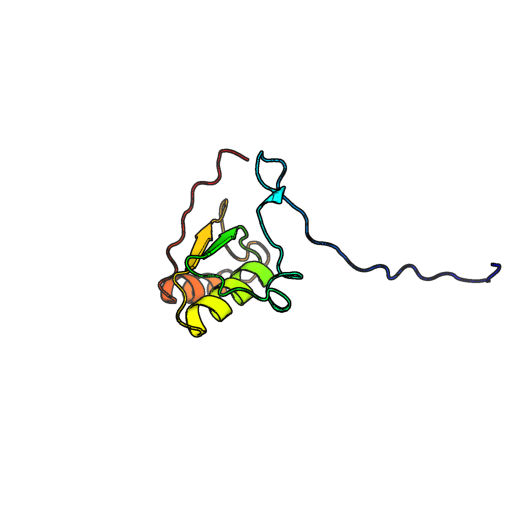 PHE A N 1
ATOM 711 C CA . PHE A 1 92 ? -0.732 0.961 14.753 1.00 66.31 92 PHE A CA 1
ATOM 712 C C . PHE A 1 92 ? 0.505 0.131 14.422 1.00 66.31 92 PHE A C 1
ATOM 714 O O . PHE A 1 92 ? 0.581 -0.538 13.389 1.00 66.31 92 PHE A O 1
ATOM 721 N N . ALA A 1 93 ? 1.492 0.188 15.313 1.00 54.59 93 ALA A N 1
ATOM 722 C CA . ALA A 1 93 ? 2.708 -0.608 15.237 1.00 54.59 93 ALA A CA 1
ATOM 723 C C . ALA A 1 93 ? 2.563 -1.879 16.085 1.00 54.59 93 ALA A C 1
ATOM 725 O O . ALA A 1 93 ? 3.135 -1.941 17.164 1.00 54.59 93 ALA A O 1
ATOM 726 N N . ARG A 1 94 ? 1.771 -2.861 15.629 1.00 55.97 94 ARG A N 1
ATOM 727 C CA . ARG A 1 94 ? 1.812 -4.269 16.093 1.00 55.97 94 ARG A CA 1
ATOM 728 C C . ARG A 1 94 ? 1.183 -5.178 15.046 1.00 55.97 94 ARG A C 1
ATOM 730 O O . ARG A 1 94 ? -0.017 -5.433 15.049 1.00 55.97 94 ARG A O 1
ATOM 737 N N . MET A 1 95 ? 2.012 -5.658 14.132 1.00 58.28 95 MET A N 1
ATOM 738 C CA . MET A 1 95 ? 1.645 -6.671 13.145 1.00 58.28 95 MET A CA 1
ATOM 739 C C . MET A 1 95 ? 2.579 -7.866 13.335 1.00 58.28 95 MET A C 1
ATOM 741 O O . MET A 1 95 ? 3.288 -8.261 12.413 1.00 58.28 95 MET A O 1
ATOM 745 N N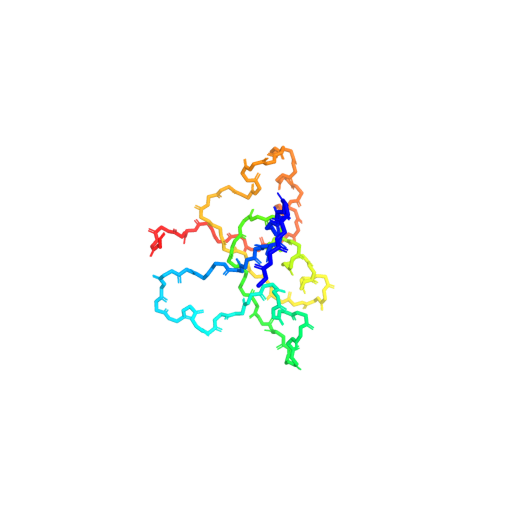 . ASP A 1 96 ? 2.612 -8.384 14.566 1.00 56.09 96 ASP A N 1
ATOM 746 C CA . ASP A 1 96 ? 3.451 -9.522 14.972 1.00 56.09 96 ASP A CA 1
ATOM 747 C C . ASP A 1 96 ? 2.803 -10.873 14.600 1.00 56.09 96 ASP A C 1
ATOM 749 O O . ASP A 1 96 ? 3.408 -11.926 14.767 1.00 56.09 96 ASP A O 1
ATOM 753 N N . CYS A 1 97 ? 1.568 -10.840 14.081 1.00 45.91 97 CYS A N 1
ATOM 754 C CA . CYS A 1 97 ? 0.712 -12.010 13.864 1.00 45.91 97 CYS A CA 1
ATOM 755 C C . CYS A 1 97 ? 0.525 -12.402 12.381 1.00 45.91 97 CYS A C 1
ATOM 757 O O . CYS A 1 97 ? -0.396 -13.160 12.080 1.00 45.91 97 CYS A O 1
ATOM 759 N N . ILE A 1 98 ? 1.348 -11.881 11.456 1.00 49.88 98 ILE A N 1
ATOM 760 C CA . ILE A 1 98 ? 1.374 -12.282 10.029 1.00 49.88 98 ILE A CA 1
ATOM 761 C C . ILE A 1 98 ? 2.800 -12.497 9.542 1.00 49.88 98 ILE A C 1
ATOM 763 O O . ILE A 1 98 ? 3.599 -11.537 9.683 1.00 49.88 98 ILE A O 1
#

Sequence (98 aa):
MRAKKFVIATGLRPKYPAIKGAEYGISSDDLFSWKKKPGKTLVVGSSYIGLECAGLLRGLGFDVHLMIRSIPLRNFDQKLKGVIDNYGMQLFARMDCI

Foldseek 3Di:
DDDPDDDDDPDDDDDFDPDPCSVVDDDLVCLVVPPDDCAQEEQEDQEPSSLVSQVVCVVVVHNYAYEYQDARPPVDDNVVRVVSVVVPHHYDHDPVPD

Secondary structure (DSSP, 8-state):
---S-------------SSTTGGG---HHHHTT--S---SEEEE--SHHHHHHHHHHHHTT--EEEE-SS-TTTTS-GGGHHHHHTTT-EEE---TT-

Solvent-accessible surface area (backbone atoms only — not comparable to full-atom values): 6548 Å² total; per-residue (Å²): 142,87,74,99,74,86,84,91,82,86,78,86,77,90,82,76,66,100,51,94,66,44,84,78,58,81,52,82,82,44,60,83,71,51,90,62,85,76,58,78,38,78,37,79,45,40,46,67,70,38,49,52,54,45,49,50,44,38,75,73,71,39,57,46,36,38,37,27,74,76,65,65,42,76,93,49,70,69,77,63,46,64,59,56,68,70,70,70,53,52,72,46,77,76,50,88,88,116

pLDDT: mean 83.52, std 11.7, range [45.91, 96.12]

Mean predicted aligned error: 6.47 Å

Radius of gyration: 16.7 Å; Cα contacts (8 Å, |Δi|>4): 93; chains: 1; bounding box: 35×31×50 Å

Organism: Anisakis simplex (NCBI:txid6269)